Protein AF-A0A3M1QA71-F1 (afdb_monomer_lite)

Sequence (160 aa):
MPAGDSPQTETQHEDPLYCPHCAYNLSGLTENRCPECGEPFDPDEIRQQMADYARSRSAGRIVLMLLTGPAIFLGSLSAELAMDRGFGGGGIVLIGSVIGLSVAIINAINAARRVVRPHPFLPIAGSRHIASAFLSVGFFMVQLFTSVVGCVACATASYR

Structure (mmCIF, N/CA/C/O backbone):
data_AF-A0A3M1QA71-F1
#
_entry.id   AF-A0A3M1QA71-F1
#
loop_
_atom_site.group_PDB
_atom_site.id
_atom_site.type_symbol
_atom_site.label_atom_id
_atom_site.label_alt_id
_atom_site.label_comp_id
_atom_site.label_asym_id
_atom_site.label_entity_id
_atom_site.label_seq_id
_atom_site.pdbx_PDB_ins_code
_atom_site.Cartn_x
_atom_site.Cartn_y
_atom_site.Cartn_z
_atom_site.occupancy
_atom_site.B_iso_or_equiv
_atom_site.auth_seq_id
_atom_site.auth_comp_id
_atom_site.auth_asym_id
_atom_site.auth_atom_id
_atom_site.pdbx_PDB_model_num
ATOM 1 N N . MET A 1 1 ? -39.409 38.833 13.886 1.00 56.81 1 MET A N 1
ATOM 2 C CA . MET A 1 1 ? -38.939 37.603 14.553 1.00 56.81 1 MET A CA 1
ATOM 3 C C . MET A 1 1 ? -38.345 36.712 13.472 1.00 56.81 1 MET A C 1
ATOM 5 O O . MET A 1 1 ? -39.120 36.257 12.639 1.00 56.81 1 MET A O 1
ATOM 9 N N . PRO A 1 2 ? -37.012 36.582 13.366 1.00 65.88 2 PRO A N 1
ATOM 10 C CA . PRO A 1 2 ? -36.398 35.702 12.375 1.00 65.88 2 PRO A CA 1
ATOM 11 C C . PRO A 1 2 ? -36.584 34.235 12.788 1.00 65.88 2 PRO A C 1
ATOM 13 O O . PRO A 1 2 ? -36.420 33.893 13.959 1.00 65.88 2 PRO A O 1
ATOM 16 N N . ALA A 1 3 ? -36.985 33.401 1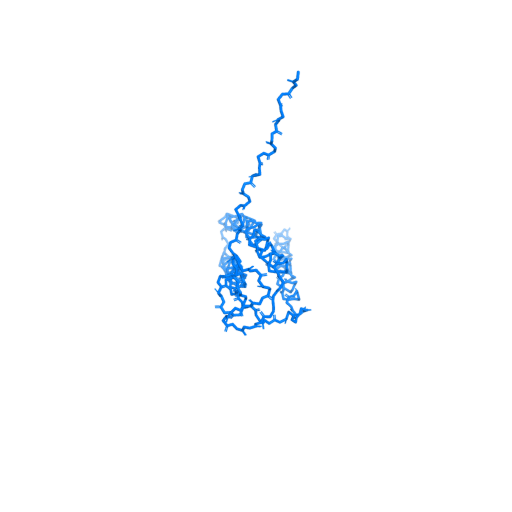1.829 1.00 65.31 3 ALA A N 1
ATOM 17 C CA . ALA A 1 3 ? -37.095 31.956 11.974 1.00 65.31 3 ALA A CA 1
ATOM 18 C C . ALA A 1 3 ? -35.696 31.357 12.178 1.00 65.31 3 ALA A C 1
ATOM 20 O O . ALA A 1 3 ? -34.769 31.693 11.445 1.00 65.31 3 ALA A O 1
ATOM 21 N N . GLY A 1 4 ? -35.542 30.526 13.209 1.00 61.69 4 GLY A N 1
ATOM 22 C CA . GLY A 1 4 ? -34.283 29.862 13.523 1.00 61.69 4 GLY A CA 1
ATOM 23 C C . GLY A 1 4 ? -34.022 28.707 12.565 1.00 61.69 4 GLY A C 1
ATOM 24 O O . GLY A 1 4 ? -34.764 27.723 12.572 1.00 61.69 4 GLY A O 1
ATOM 25 N N . ASP A 1 5 ? -32.948 28.816 11.790 1.00 65.69 5 ASP A N 1
ATOM 26 C CA . ASP A 1 5 ? -32.316 27.681 11.130 1.00 65.69 5 ASP A CA 1
ATOM 27 C C . ASP A 1 5 ? -31.831 26.723 12.221 1.00 65.69 5 ASP A C 1
ATOM 29 O O . ASP A 1 5 ? -30.815 26.945 12.881 1.00 65.69 5 ASP A O 1
ATOM 33 N N . SER A 1 6 ? -32.612 25.674 12.470 1.00 64.75 6 SER A N 1
ATOM 34 C CA . SER A 1 6 ? -32.140 24.548 13.268 1.00 64.75 6 SER A CA 1
ATOM 35 C C . SER A 1 6 ? -30.980 23.922 12.495 1.00 64.75 6 SER A C 1
ATOM 37 O O . SER A 1 6 ? -31.192 23.547 11.338 1.00 64.75 6 SER A O 1
ATOM 39 N N . PRO A 1 7 ? -29.768 23.825 13.075 1.00 68.31 7 PRO A N 1
ATOM 40 C CA . PRO A 1 7 ? -28.660 23.162 12.415 1.00 68.31 7 PRO A CA 1
ATOM 41 C C . PRO A 1 7 ? -29.118 21.734 12.175 1.00 68.31 7 PRO A C 1
ATOM 43 O O . PRO A 1 7 ? -29.349 20.981 13.123 1.00 68.31 7 PRO A O 1
ATOM 46 N N . GLN A 1 8 ? -29.348 21.396 10.907 1.00 62.12 8 GLN A N 1
ATOM 47 C CA . GLN A 1 8 ? -29.632 20.028 10.531 1.00 62.12 8 GLN A CA 1
ATOM 48 C C . GLN A 1 8 ? -28.443 19.226 11.035 1.00 62.12 8 GLN A C 1
ATOM 50 O O . GLN A 1 8 ? -27.313 19.442 10.602 1.00 62.12 8 GLN A O 1
ATOM 55 N N . THR A 1 9 ? -28.701 18.393 12.042 1.00 59.84 9 THR A N 1
ATOM 56 C CA . THR A 1 9 ? -27.783 17.368 12.510 1.00 59.84 9 THR A CA 1
ATOM 57 C C . THR A 1 9 ? -27.594 16.444 11.323 1.00 59.84 9 THR A C 1
ATOM 59 O O . THR A 1 9 ? -28.368 15.515 11.110 1.00 59.84 9 THR A O 1
ATOM 62 N N . GLU A 1 10 ? -26.639 16.816 10.475 1.00 63.81 10 GLU A N 1
ATOM 63 C CA . GLU A 1 10 ? -26.137 16.034 9.368 1.00 63.81 10 GLU A CA 1
ATOM 64 C C . GLU A 1 10 ? -25.836 14.676 9.972 1.00 63.81 10 GLU A C 1
ATOM 66 O O . GLU A 1 10 ? -24.992 14.556 10.860 1.00 63.81 10 GLU A O 1
ATOM 71 N N . THR A 1 11 ? -26.670 13.699 9.625 1.00 60.00 11 THR A N 1
ATOM 72 C CA . THR A 1 11 ? -26.597 12.344 10.145 1.00 60.00 11 THR A CA 1
ATOM 73 C C . THR A 1 11 ? -25.234 11.815 9.754 1.00 60.00 11 THR A C 1
ATOM 75 O O . THR A 1 11 ? -25.052 11.351 8.628 1.00 60.00 11 THR A O 1
ATOM 78 N N . GLN A 1 12 ? -24.267 11.969 10.658 1.00 63.53 12 GLN A N 1
ATOM 79 C CA . GLN A 1 12 ? -22.948 11.392 10.532 1.00 63.53 12 GLN A CA 1
ATOM 80 C C . GLN A 1 12 ? -23.200 9.903 10.386 1.00 63.53 12 GLN A C 1
ATOM 82 O O . GLN A 1 12 ? -23.675 9.242 11.308 1.00 63.53 12 GLN A O 1
ATOM 87 N N . HIS A 1 13 ? -23.018 9.416 9.165 1.00 72.44 13 HIS A N 1
ATOM 88 C CA . HIS A 1 13 ? -23.078 8.004 8.871 1.00 72.44 13 HIS A CA 1
ATOM 89 C C . HIS A 1 13 ? -21.871 7.411 9.590 1.00 72.44 13 HIS A C 1
ATOM 91 O O . HIS A 1 13 ? -20.757 7.472 9.078 1.00 72.44 13 HIS A O 1
ATOM 97 N N . GLU A 1 14 ? -22.066 7.006 10.846 1.00 79.00 14 GLU A N 1
ATOM 98 C CA . GLU A 1 14 ? -21.002 6.423 11.645 1.00 79.00 14 GLU A CA 1
ATOM 99 C C . GLU A 1 14 ? -20.572 5.145 10.936 1.00 79.00 14 GLU A C 1
ATOM 101 O O . GLU A 1 14 ? -21.341 4.186 10.832 1.00 79.00 14 GLU A O 1
ATOM 106 N N . ASP A 1 15 ? -19.359 5.169 10.385 1.00 85.50 15 ASP A N 1
ATOM 107 C CA . ASP A 1 15 ? -18.776 3.996 9.760 1.00 85.50 15 ASP A CA 1
ATOM 108 C C . ASP A 1 15 ? -18.827 2.834 10.764 1.00 85.50 15 ASP A C 1
ATOM 110 O O . ASP A 1 15 ? -18.483 3.015 11.938 1.00 85.50 15 ASP A O 1
ATOM 114 N N . PRO A 1 16 ? -19.271 1.638 10.345 1.00 89.69 16 PRO A N 1
ATOM 115 C CA . PRO A 1 16 ? -19.426 0.518 11.258 1.00 89.69 16 PRO A CA 1
ATOM 116 C C . PRO A 1 16 ? -18.076 0.157 11.891 1.00 89.69 16 PRO A C 1
ATOM 118 O O . PRO A 1 16 ? -17.126 -0.209 11.194 1.00 89.69 16 PRO A O 1
ATOM 121 N N . LEU A 1 17 ? -17.994 0.249 13.223 1.00 91.50 17 LEU A N 1
ATOM 122 C CA . LEU A 1 17 ? -16.821 -0.172 13.986 1.00 91.50 17 LEU A CA 1
ATOM 123 C C . LEU A 1 17 ? -16.843 -1.689 14.189 1.00 91.50 17 LEU A C 1
ATOM 125 O O . LEU A 1 17 ? -17.869 -2.262 14.550 1.00 91.50 17 LEU A O 1
ATOM 129 N N . TYR A 1 18 ? -15.691 -2.335 14.023 1.00 93.38 18 TYR A N 1
ATOM 130 C CA . TYR A 1 18 ? -15.529 -3.771 14.247 1.00 93.38 18 TYR A CA 1
ATOM 131 C C . TYR A 1 18 ? -14.415 -4.028 15.258 1.00 93.38 18 TYR A C 1
ATOM 133 O O . TYR A 1 18 ? -13.390 -3.347 15.249 1.00 93.38 18 TYR A O 1
ATOM 141 N N . CYS A 1 19 ? -14.598 -5.032 16.113 1.00 92.31 19 CYS A N 1
ATOM 142 C CA . CYS A 1 19 ? -13.577 -5.442 17.068 1.00 92.31 19 CYS A CA 1
ATOM 143 C C . CYS A 1 19 ? -12.343 -6.001 16.336 1.00 92.31 19 CYS A C 1
ATOM 145 O O . CYS A 1 19 ? -12.496 -6.902 15.507 1.00 92.31 19 CYS A O 1
ATOM 147 N N . PRO A 1 20 ? -11.114 -5.562 16.667 1.00 86.19 20 PRO A N 1
ATOM 148 C CA . PRO A 1 20 ? -9.904 -6.040 15.996 1.00 86.19 20 PRO A CA 1
ATOM 149 C C . PRO A 1 20 ? -9.570 -7.514 16.292 1.00 86.19 20 PRO A C 1
ATOM 151 O O . PRO A 1 20 ? -8.802 -8.122 15.548 1.00 86.19 20 PRO A O 1
ATOM 154 N N . HIS A 1 21 ? -10.141 -8.101 17.351 1.00 87.75 21 HIS A N 1
ATOM 155 C CA . HIS A 1 21 ? -9.869 -9.485 17.756 1.00 87.75 21 HIS A CA 1
ATOM 156 C C . HIS A 1 21 ? -10.830 -10.502 17.137 1.00 87.75 21 HIS A C 1
ATOM 158 O O . HIS A 1 21 ? -10.390 -11.516 16.599 1.00 87.75 21 HIS A O 1
ATOM 164 N N . CYS A 1 22 ? -12.137 -10.252 17.229 1.00 93.62 22 CYS A N 1
ATOM 165 C CA . CYS A 1 22 ? -13.173 -11.200 16.804 1.00 93.62 22 CYS A CA 1
ATOM 166 C C . CYS A 1 22 ? -13.991 -10.724 15.596 1.00 93.62 22 CYS A C 1
ATOM 168 O O . CYS A 1 22 ? -14.859 -11.457 15.134 1.00 93.62 22 CYS A O 1
ATOM 170 N N . ALA A 1 23 ? -13.740 -9.509 15.092 1.00 92.38 23 ALA A N 1
ATOM 171 C CA . ALA A 1 23 ? -14.503 -8.872 14.015 1.00 92.38 23 ALA A CA 1
ATOM 172 C C . ALA A 1 23 ? -16.006 -8.671 14.311 1.00 92.38 23 ALA A C 1
ATOM 174 O O . ALA A 1 23 ? -16.785 -8.432 13.389 1.00 92.38 23 ALA A O 1
ATOM 175 N N . TYR A 1 24 ? -16.427 -8.724 15.581 1.00 94.25 24 TYR A N 1
ATOM 176 C CA . TYR A 1 24 ? -17.804 -8.415 15.972 1.00 94.25 24 TYR A CA 1
ATOM 177 C C . TYR A 1 24 ? -18.125 -6.934 15.733 1.00 94.25 24 TYR A C 1
ATOM 179 O O . TYR A 1 24 ? -17.267 -6.074 15.942 1.00 94.25 24 TYR A O 1
ATOM 187 N N . ASN A 1 25 ? -19.356 -6.636 15.311 1.00 94.00 25 ASN A N 1
ATOM 188 C CA . ASN A 1 25 ? -19.813 -5.268 15.087 1.00 94.00 25 ASN A CA 1
ATOM 189 C C . ASN A 1 25 ? -20.015 -4.551 16.433 1.00 94.00 25 ASN A C 1
ATOM 191 O O . ASN A 1 25 ? -20.861 -4.939 17.233 1.00 94.00 25 ASN A O 1
ATOM 195 N N . LEU A 1 26 ? -19.224 -3.510 16.673 1.00 94.50 26 LEU A N 1
ATOM 196 C CA . LEU A 1 26 ? -1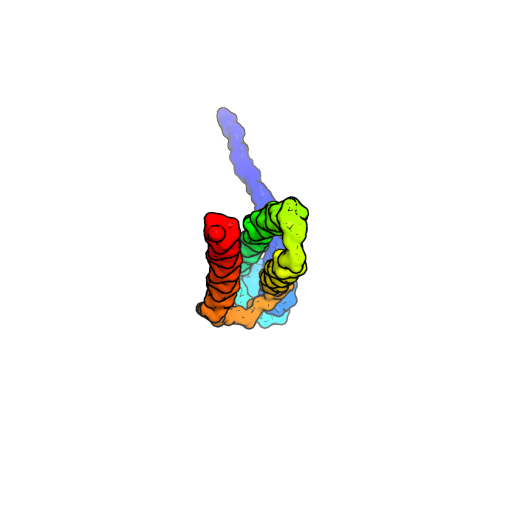9.238 -2.715 17.900 1.00 94.50 26 LEU A CA 1
ATOM 197 C C . LEU A 1 26 ? -20.181 -1.503 17.818 1.00 94.50 26 LEU A C 1
ATOM 199 O O . LEU A 1 26 ? -20.288 -0.749 18.783 1.00 94.50 26 LEU A O 1
ATOM 203 N N . SER A 1 27 ? -20.864 -1.294 16.688 1.00 92.31 27 SER A N 1
ATOM 204 C CA . SER A 1 27 ? -21.830 -0.199 16.550 1.00 92.31 27 SER A CA 1
ATOM 205 C C . SER A 1 27 ? -23.017 -0.366 17.507 1.00 92.31 27 SER A C 1
ATOM 207 O O . SER A 1 27 ? -23.581 -1.450 17.655 1.00 92.31 27 SER A O 1
ATOM 209 N N . GLY A 1 28 ? -23.394 0.729 18.173 1.00 90.12 28 GLY A N 1
ATOM 210 C CA . GLY A 1 28 ? -24.554 0.777 19.068 1.00 90.12 28 GLY A CA 1
ATOM 211 C C . GLY A 1 28 ? -24.351 0.154 20.453 1.00 90.12 28 GLY A C 1
ATOM 212 O O . GLY A 1 28 ? -25.311 0.089 21.221 1.00 90.12 28 GLY A O 1
ATOM 213 N N . LEU A 1 29 ? -23.139 -0.287 20.803 1.00 92.81 29 LEU A N 1
ATOM 214 C CA . LEU A 1 29 ? -22.844 -0.744 22.160 1.00 92.81 29 LEU A CA 1
ATOM 215 C C . LEU A 1 29 ? -22.657 0.453 23.096 1.00 92.81 29 LEU A C 1
ATOM 217 O O . LEU A 1 29 ? -21.948 1.405 22.783 1.00 92.81 29 LEU A O 1
ATOM 221 N N . THR A 1 30 ? -23.277 0.385 24.274 1.00 93.75 30 THR A N 1
ATOM 222 C CA . THR A 1 30 ? -23.110 1.390 25.336 1.00 93.75 30 THR A CA 1
ATOM 223 C C . THR A 1 30 ? -21.848 1.172 26.166 1.00 93.75 30 THR A C 1
ATOM 225 O O . THR A 1 30 ? -21.403 2.085 26.856 1.00 93.75 30 THR A O 1
ATOM 228 N N . GLU A 1 31 ? -21.288 -0.039 26.134 1.00 96.50 31 GLU A N 1
ATOM 229 C CA . GLU A 1 31 ? -20.091 -0.413 26.883 1.00 96.50 31 GLU A CA 1
ATOM 230 C C . GLU A 1 31 ? -18.887 -0.571 25.952 1.00 96.50 31 GLU A C 1
ATOM 232 O O . GLU A 1 31 ? -18.961 -1.213 24.905 1.00 96.50 31 GLU A O 1
ATOM 237 N N . ASN A 1 32 ? -17.739 -0.055 26.390 1.00 96.06 32 ASN A N 1
ATOM 238 C CA . ASN A 1 32 ? -16.452 -0.148 25.697 1.00 96.06 32 ASN A CA 1
ATOM 239 C C . ASN A 1 32 ? -15.775 -1.522 25.904 1.00 96.06 32 ASN A C 1
ATOM 241 O O . ASN A 1 32 ? -14.586 -1.616 26.215 1.00 96.06 32 ASN A O 1
ATOM 245 N N . ARG A 1 33 ? -16.547 -2.610 25.799 1.00 97.31 33 ARG A N 1
ATOM 246 C CA . ARG A 1 33 ? -16.075 -4.002 25.861 1.00 97.31 33 ARG A CA 1
ATOM 247 C C . ARG A 1 33 ? -16.773 -4.840 24.811 1.00 97.31 33 ARG A C 1
ATOM 249 O O . ARG A 1 33 ? -17.974 -4.717 24.593 1.00 97.31 33 ARG A O 1
ATOM 256 N N . CYS A 1 34 ? -16.018 -5.722 24.171 1.00 97.25 34 CYS A N 1
ATOM 257 C CA . CYS A 1 34 ? -16.596 -6.633 23.198 1.00 97.25 34 CYS A CA 1
ATOM 258 C C . CYS A 1 34 ? -17.366 -7.770 23.904 1.00 97.25 34 CYS A C 1
ATOM 260 O O . CYS A 1 34 ? -16.794 -8.417 24.782 1.00 97.25 34 CYS A O 1
ATOM 262 N N . PRO A 1 35 ? -18.614 -8.077 23.509 1.00 96.88 35 PRO A N 1
ATOM 263 C CA . PRO A 1 35 ? -19.407 -9.146 24.121 1.00 96.88 35 PRO A CA 1
ATOM 264 C C . PRO A 1 35 ? -18.891 -10.550 23.776 1.00 96.88 35 PRO A C 1
ATOM 266 O O . PRO A 1 35 ? -19.115 -11.484 24.537 1.00 96.88 35 PRO A O 1
ATOM 269 N N . GLU A 1 36 ? -18.185 -10.696 22.652 1.00 97.25 36 GLU A N 1
ATOM 270 C CA . GLU A 1 36 ? -17.652 -11.984 22.192 1.00 97.25 36 GLU A CA 1
ATOM 271 C C . GLU A 1 36 ? -16.307 -12.325 22.850 1.00 97.25 36 GLU A C 1
ATOM 273 O O . GLU A 1 36 ? -16.113 -13.441 23.324 1.00 97.25 36 GLU A O 1
ATOM 278 N N . CYS A 1 37 ? -15.359 -11.377 22.901 1.00 96.44 37 CYS A N 1
ATOM 279 C CA . CYS A 1 37 ? -14.016 -11.639 23.441 1.00 96.44 37 CYS A CA 1
ATOM 280 C C . CYS A 1 37 ? -13.752 -11.048 24.834 1.00 96.44 37 CYS A C 1
ATOM 282 O O . CYS A 1 37 ? -12.757 -11.409 25.456 1.00 96.44 37 CYS A O 1
ATOM 284 N N . GLY A 1 38 ? -14.598 -10.141 25.330 1.00 96.69 38 GLY A N 1
ATOM 285 C CA . GLY A 1 38 ? -14.426 -9.468 26.625 1.00 96.69 38 GLY A CA 1
ATOM 286 C C . GLY A 1 38 ? -13.346 -8.378 26.661 1.00 96.69 38 GLY A C 1
ATOM 287 O O . GLY A 1 38 ? -13.204 -7.690 27.682 1.00 96.69 38 GLY A O 1
ATOM 288 N N . GLU A 1 39 ? -12.604 -8.197 25.565 1.00 95.38 39 GLU A N 1
ATOM 289 C CA . GLU A 1 39 ? -11.513 -7.229 25.478 1.00 95.38 39 GLU A CA 1
ATOM 290 C C . GLU A 1 39 ? -12.071 -5.797 25.568 1.00 95.38 39 GLU A C 1
ATOM 292 O O . GLU A 1 39 ? -13.039 -5.468 24.861 1.00 95.38 39 GLU A O 1
ATOM 297 N N . PRO A 1 40 ? -11.515 -4.944 26.448 1.00 96.12 40 PRO A N 1
ATOM 298 C CA . PRO A 1 40 ? -11.835 -3.528 26.440 1.00 96.12 40 PRO A CA 1
ATOM 299 C C . PRO A 1 40 ? -11.298 -2.893 25.157 1.00 96.12 40 PRO A C 1
ATOM 301 O O . PRO A 1 40 ? -10.208 -3.224 24.700 1.00 96.12 40 PRO A O 1
ATOM 304 N N . PHE A 1 41 ? -12.055 -1.970 24.580 1.00 95.00 41 PHE A N 1
ATOM 305 C CA . PHE A 1 41 ? -11.619 -1.231 23.401 1.00 95.00 41 PHE A CA 1
ATOM 306 C C . PHE A 1 41 ? -11.906 0.255 23.570 1.00 95.00 41 PHE A C 1
ATOM 308 O O . PHE A 1 41 ? -12.863 0.633 24.240 1.00 95.00 41 PHE A O 1
ATOM 315 N N . ASP A 1 42 ? -11.094 1.095 22.941 1.00 94.38 42 ASP A N 1
ATOM 316 C CA . ASP A 1 42 ? -11.364 2.524 22.835 1.00 94.38 42 ASP A CA 1
ATOM 317 C C . ASP A 1 42 ? -11.946 2.825 21.437 1.00 94.38 42 ASP A C 1
ATOM 319 O O . ASP A 1 42 ? -11.275 2.569 20.428 1.00 94.38 42 ASP A O 1
ATOM 323 N N . PRO A 1 43 ? -13.192 3.334 21.334 1.00 91.94 43 PRO A N 1
ATOM 324 C CA . PRO A 1 43 ? -13.792 3.710 20.056 1.00 91.94 43 PRO A CA 1
ATOM 325 C C . PRO A 1 43 ? -12.936 4.699 19.259 1.00 91.94 43 PRO A C 1
ATOM 327 O O . PRO A 1 43 ? -12.871 4.604 18.031 1.00 91.94 43 PRO A O 1
ATOM 330 N N . ASP A 1 44 ? -12.268 5.635 19.937 1.00 92.31 44 ASP A N 1
ATOM 331 C CA . ASP A 1 44 ? -11.469 6.662 19.274 1.00 92.31 44 ASP A CA 1
ATOM 332 C C . ASP A 1 44 ? -10.161 6.088 18.732 1.00 92.31 44 ASP A C 1
ATOM 334 O O . ASP A 1 44 ? -9.742 6.448 17.630 1.00 92.31 44 ASP A O 1
ATOM 338 N N . GLU A 1 45 ? -9.564 5.123 19.434 1.00 92.31 45 GLU A N 1
ATOM 339 C CA . GLU A 1 45 ? -8.401 4.389 18.936 1.00 92.31 45 GLU A CA 1
ATOM 340 C C . GLU A 1 45 ? -8.755 3.583 17.679 1.00 92.31 45 GLU A C 1
ATOM 342 O O . GLU A 1 45 ? -8.045 3.654 16.674 1.00 92.31 45 GLU A O 1
ATOM 347 N N . ILE A 1 46 ? -9.891 2.875 17.681 1.00 91.12 46 ILE A N 1
ATOM 348 C CA . ILE A 1 46 ? -10.343 2.114 16.506 1.00 91.12 46 ILE A CA 1
ATOM 349 C C . ILE A 1 46 ? -10.600 3.052 15.319 1.00 91.12 46 ILE A C 1
ATOM 351 O O . ILE A 1 46 ? -10.167 2.762 14.200 1.00 91.12 46 ILE A O 1
ATOM 355 N N . ARG A 1 47 ? -11.255 4.201 15.540 1.00 89.75 47 ARG A N 1
ATOM 356 C CA . ARG A 1 47 ? -11.476 5.212 14.489 1.00 89.75 47 ARG A CA 1
ATOM 357 C C . ARG A 1 47 ? -10.160 5.748 13.932 1.00 89.75 47 ARG A C 1
ATOM 359 O O . ARG A 1 47 ? -10.024 5.870 12.715 1.00 89.75 47 ARG A O 1
ATOM 366 N N . GLN A 1 48 ? -9.183 6.039 14.791 1.00 89.50 48 GLN A N 1
ATOM 367 C CA . GLN A 1 48 ? -7.856 6.491 14.363 1.00 89.50 48 GLN A CA 1
ATOM 368 C C . GLN A 1 48 ? -7.144 5.426 13.527 1.00 89.50 48 GLN A C 1
ATOM 370 O O . GLN A 1 48 ? -6.654 5.735 12.440 1.00 89.50 48 GLN A O 1
ATOM 375 N N . GLN A 1 49 ? -7.167 4.165 13.965 1.00 87.56 49 GLN A N 1
ATOM 376 C CA . GLN A 1 49 ? -6.602 3.053 13.202 1.00 87.56 49 GLN A CA 1
ATOM 377 C C . GLN A 1 49 ? -7.258 2.946 11.817 1.00 87.56 49 GLN A C 1
ATOM 379 O O . GLN A 1 49 ? -6.557 2.857 10.808 1.00 87.56 49 GLN A O 1
ATOM 384 N N . MET A 1 50 ? -8.591 3.017 11.734 1.00 83.81 50 MET A N 1
ATOM 385 C CA . MET A 1 50 ? -9.316 3.001 10.456 1.00 83.81 50 MET A CA 1
ATOM 386 C C . MET A 1 50 ? -8.951 4.191 9.555 1.00 83.81 50 MET A C 1
ATOM 388 O O . MET A 1 50 ? -8.734 4.007 8.352 1.00 83.81 50 MET A O 1
ATOM 392 N N . ALA A 1 51 ? -8.827 5.396 10.117 1.00 86.56 51 ALA A N 1
ATOM 393 C CA . ALA A 1 51 ? -8.418 6.590 9.379 1.00 86.56 51 ALA A CA 1
ATOM 394 C C . ALA A 1 51 ? -6.991 6.459 8.813 1.00 86.56 51 ALA A C 1
ATOM 396 O O . ALA A 1 51 ? -6.739 6.812 7.654 1.00 86.56 51 ALA A O 1
ATOM 397 N N . ASP A 1 52 ? -6.067 5.889 9.585 1.00 84.69 52 ASP A N 1
ATOM 398 C CA . ASP A 1 52 ? -4.698 5.620 9.143 1.00 84.69 52 ASP A CA 1
ATOM 399 C C . ASP A 1 52 ? -4.650 4.544 8.050 1.00 84.69 52 ASP A C 1
ATOM 401 O O . ASP A 1 52 ? -3.933 4.694 7.052 1.00 84.69 52 ASP A O 1
ATOM 405 N N . TYR A 1 53 ? -5.484 3.504 8.154 1.00 79.56 53 TYR A N 1
ATOM 406 C CA . TYR A 1 53 ? -5.657 2.522 7.083 1.00 79.56 53 TYR A CA 1
ATOM 407 C C . TYR A 1 53 ? -6.165 3.175 5.793 1.00 79.56 53 TYR A C 1
ATOM 409 O O . TYR A 1 53 ? -5.590 2.938 4.723 1.00 79.56 53 TYR A O 1
ATOM 417 N N . ALA A 1 54 ? -7.176 4.044 5.869 1.00 81.62 54 ALA A N 1
ATOM 418 C CA . ALA A 1 54 ? -7.694 4.767 4.709 1.00 81.62 54 ALA A CA 1
ATOM 419 C C . ALA A 1 54 ? -6.615 5.652 4.054 1.00 81.62 54 ALA A C 1
ATOM 421 O O . ALA A 1 54 ? -6.461 5.645 2.827 1.00 81.62 54 ALA A O 1
ATOM 422 N N . ARG A 1 55 ? -5.804 6.344 4.867 1.00 8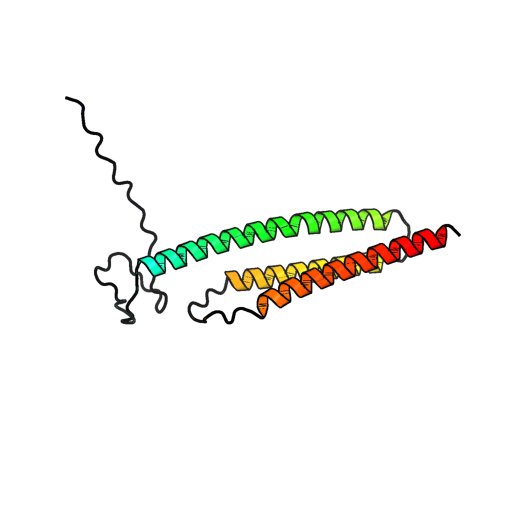2.12 55 ARG A N 1
ATOM 423 C CA . ARG A 1 55 ? -4.677 7.167 4.400 1.00 82.12 55 ARG A CA 1
ATOM 424 C C . ARG A 1 55 ? -3.573 6.331 3.745 1.00 82.12 55 ARG A C 1
ATOM 426 O O . ARG A 1 55 ? -3.018 6.729 2.723 1.00 82.12 55 ARG A O 1
ATOM 433 N N . SER A 1 56 ? -3.266 5.152 4.281 1.00 77.69 56 SER A N 1
ATOM 434 C CA . SER A 1 56 ? -2.252 4.260 3.698 1.00 77.69 56 SER A CA 1
ATOM 435 C C . SER A 1 56 ? -2.672 3.704 2.328 1.00 77.69 56 SER A C 1
ATOM 437 O O . SER A 1 56 ? -1.847 3.567 1.417 1.00 77.69 56 SER A O 1
ATOM 439 N N . ARG A 1 57 ? -3.974 3.449 2.138 1.00 76.31 57 ARG A N 1
ATOM 440 C CA . ARG A 1 57 ? -4.526 2.923 0.885 1.00 76.31 57 ARG A CA 1
ATOM 441 C C . ARG A 1 57 ? -4.404 3.923 -0.264 1.00 76.31 57 ARG A C 1
ATOM 443 O O . ARG A 1 57 ? -4.120 3.519 -1.394 1.00 76.31 57 ARG A O 1
ATOM 450 N N . SER A 1 58 ? -4.586 5.216 0.005 1.00 78.12 58 SER A N 1
ATOM 451 C CA . SER A 1 58 ? -4.405 6.260 -1.010 1.00 78.12 58 SER A CA 1
ATOM 452 C C . SER A 1 58 ? -2.927 6.475 -1.351 1.00 78.12 58 SER A C 1
ATOM 454 O O . SER A 1 58 ? -2.591 6.620 -2.530 1.00 78.12 58 SER A O 1
ATOM 456 N N . ALA A 1 59 ? -2.030 6.380 -0.363 1.00 76.94 59 ALA A N 1
ATOM 457 C CA . ALA A 1 59 ? -0.589 6.508 -0.576 1.00 76.94 59 ALA A CA 1
ATOM 458 C C . ALA A 1 59 ? -0.040 5.447 -1.547 1.00 76.94 59 ALA A C 1
ATOM 460 O O . ALA A 1 59 ? 0.716 5.782 -2.458 1.00 76.94 59 ALA A O 1
ATOM 461 N N . GLY A 1 60 ? -0.469 4.184 -1.426 1.00 75.00 60 GLY A N 1
ATOM 462 C CA . GLY A 1 60 ? -0.033 3.114 -2.334 1.00 75.00 60 GLY A CA 1
ATOM 463 C C . GLY A 1 60 ? -0.382 3.382 -3.803 1.00 75.00 60 GLY A C 1
ATOM 464 O O . GLY A 1 60 ? 0.417 3.098 -4.696 1.00 75.00 60 GLY A O 1
ATOM 465 N N . ARG A 1 61 ? -1.544 3.993 -4.063 1.00 74.19 61 ARG A N 1
ATOM 466 C CA . ARG A 1 61 ? -1.985 4.348 -5.419 1.00 74.19 61 ARG A CA 1
ATOM 467 C C . ARG A 1 61 ? -1.178 5.512 -5.996 1.00 74.19 61 ARG A C 1
ATOM 469 O O . ARG A 1 61 ? -0.808 5.456 -7.164 1.00 74.19 61 ARG A O 1
ATOM 476 N N . ILE A 1 62 ? -0.857 6.516 -5.178 1.00 76.44 62 ILE A N 1
ATOM 477 C CA . ILE A 1 62 ? -0.005 7.647 -5.580 1.00 76.44 62 ILE A CA 1
ATOM 478 C C . ILE A 1 62 ? 1.418 7.165 -5.890 1.00 76.44 62 ILE A C 1
ATOM 480 O O . ILE A 1 62 ? 1.969 7.517 -6.929 1.00 76.44 62 ILE A O 1
ATOM 484 N N . VAL A 1 63 ? 1.992 6.308 -5.038 1.00 78.50 63 VAL A N 1
ATOM 485 C CA . VAL A 1 63 ? 3.325 5.720 -5.257 1.00 78.50 63 VAL A CA 1
ATOM 486 C C . VAL A 1 63 ? 3.356 4.883 -6.535 1.00 78.50 63 VAL A C 1
ATOM 488 O O . VAL A 1 63 ? 4.295 5.005 -7.319 1.00 78.50 63 VAL A O 1
ATOM 491 N N . LEU A 1 64 ? 2.321 4.072 -6.780 1.00 77.50 64 LEU A N 1
ATOM 492 C CA . LEU A 1 64 ? 2.211 3.304 -8.018 1.00 77.50 64 LEU A CA 1
ATOM 493 C C . LEU A 1 64 ? 2.198 4.234 -9.237 1.00 77.50 64 LEU A C 1
ATOM 495 O O . LEU A 1 64 ? 3.000 4.036 -10.142 1.00 77.50 64 LEU A O 1
ATOM 499 N N . MET A 1 65 ? 1.359 5.276 -9.227 1.00 75.50 65 MET A N 1
ATOM 500 C CA . MET A 1 65 ? 1.261 6.245 -10.326 1.00 75.50 65 MET A CA 1
ATOM 501 C C . MET A 1 65 ? 2.580 6.991 -10.579 1.00 75.50 65 MET A C 1
ATOM 503 O O . MET A 1 65 ? 2.972 7.157 -11.734 1.00 75.50 65 MET A O 1
ATOM 507 N N . LEU A 1 66 ? 3.286 7.393 -9.517 1.00 76.94 66 LEU A N 1
ATOM 508 C CA . LEU A 1 66 ? 4.580 8.079 -9.608 1.00 76.94 66 LEU A CA 1
ATOM 509 C C . LEU A 1 66 ? 5.696 7.193 -10.172 1.00 76.94 66 LEU A C 1
ATOM 511 O O . LEU A 1 66 ? 6.598 7.713 -10.821 1.00 76.94 66 LEU A O 1
ATOM 515 N N . LEU A 1 67 ? 5.653 5.878 -9.942 1.00 78.00 67 LEU A N 1
ATOM 516 C CA . LEU A 1 67 ? 6.700 4.958 -10.397 1.00 78.00 67 LEU A CA 1
ATOM 517 C C . LEU A 1 67 ? 6.414 4.354 -11.777 1.00 78.00 67 LEU A C 1
ATOM 519 O O . LEU A 1 67 ? 7.342 4.189 -12.568 1.00 78.00 67 LEU A O 1
ATOM 523 N N . THR A 1 68 ? 5.156 4.039 -12.104 1.00 74.44 68 THR A N 1
ATOM 524 C CA . THR A 1 68 ? 4.827 3.370 -13.374 1.00 74.44 68 THR A CA 1
ATOM 525 C C . THR A 1 68 ? 5.013 4.275 -14.587 1.00 74.44 68 THR A C 1
ATOM 527 O O . THR A 1 68 ? 5.503 3.809 -15.611 1.00 74.44 68 THR A O 1
ATOM 530 N N . GLY A 1 69 ? 4.661 5.562 -14.488 1.00 78.31 69 GLY A N 1
ATOM 531 C CA . GLY A 1 69 ? 4.763 6.502 -15.612 1.00 78.31 69 GLY A CA 1
ATOM 532 C C . GLY A 1 69 ? 6.201 6.670 -16.125 1.00 78.31 69 GLY A C 1
ATOM 533 O O . GLY A 1 69 ? 6.466 6.358 -17.288 1.00 78.31 69 GLY A O 1
ATOM 534 N N . PRO A 1 70 ? 7.153 7.087 -15.270 1.00 77.62 70 PRO A N 1
ATOM 535 C CA . PRO A 1 70 ? 8.553 7.231 -15.659 1.00 77.62 70 PRO A CA 1
ATOM 536 C C . PRO A 1 70 ? 9.183 5.921 -16.139 1.00 77.62 70 PRO A C 1
ATOM 538 O O . PRO A 1 70 ? 9.964 5.939 -17.085 1.00 77.62 70 PRO A O 1
ATOM 541 N N . ALA A 1 71 ? 8.826 4.781 -15.534 1.00 75.62 71 ALA A N 1
ATOM 542 C CA . ALA A 1 71 ? 9.341 3.477 -15.951 1.00 75.62 71 ALA A CA 1
ATOM 543 C C . ALA A 1 71 ? 8.916 3.114 -17.384 1.00 75.62 71 ALA A C 1
ATOM 545 O O . ALA A 1 71 ? 9.748 2.670 -18.174 1.00 75.62 71 ALA A O 1
ATOM 546 N N . ILE A 1 72 ? 7.647 3.349 -17.739 1.00 75.06 72 ILE A N 1
ATOM 547 C CA . ILE A 1 72 ? 7.143 3.123 -19.102 1.00 75.06 72 ILE A CA 1
ATOM 548 C C . ILE A 1 72 ? 7.814 4.088 -20.082 1.00 75.06 72 ILE A C 1
ATOM 550 O O . ILE A 1 72 ? 8.267 3.665 -21.143 1.00 75.06 72 ILE A O 1
ATOM 554 N N . PHE A 1 73 ? 7.928 5.368 -19.718 1.00 78.12 73 PHE A N 1
ATOM 555 C CA . PHE A 1 73 ? 8.539 6.382 -20.575 1.00 78.12 73 PHE A CA 1
ATOM 556 C C . PHE A 1 73 ? 10.015 6.076 -20.871 1.00 78.12 73 PHE A C 1
ATOM 558 O O . PHE A 1 73 ? 10.427 6.065 -22.029 1.00 78.12 73 PHE A O 1
ATOM 565 N N . LEU A 1 74 ? 10.803 5.754 -19.839 1.00 76.94 74 LEU A N 1
ATOM 566 C CA . LEU A 1 74 ? 12.214 5.388 -19.989 1.00 76.94 74 LEU A CA 1
ATOM 567 C C . LEU A 1 74 ? 12.388 4.066 -20.751 1.00 76.94 74 LEU A C 1
ATOM 569 O O . LEU A 1 74 ? 13.302 3.943 -21.568 1.00 76.94 74 LEU A O 1
ATOM 573 N N . GLY A 1 75 ? 11.500 3.092 -20.531 1.00 76.19 75 GLY A N 1
ATOM 574 C CA . GLY A 1 75 ? 11.472 1.847 -21.301 1.00 76.19 75 GLY A CA 1
ATOM 575 C C . GLY A 1 75 ? 11.194 2.081 -22.789 1.00 76.19 75 GLY A C 1
ATOM 576 O O . GLY A 1 75 ? 11.889 1.533 -23.637 1.00 76.19 75 GLY A O 1
ATOM 577 N N . SER A 1 76 ? 10.235 2.949 -23.114 1.00 77.25 76 SER A N 1
ATOM 578 C CA . SER A 1 76 ? 9.901 3.288 -24.502 1.00 77.25 76 SER A CA 1
ATOM 579 C C . SER A 1 76 ? 11.034 4.049 -25.193 1.00 77.25 76 SER A C 1
ATOM 581 O O . SER A 1 76 ? 11.430 3.695 -26.300 1.00 77.25 76 SER A O 1
ATOM 583 N N . LEU A 1 77 ? 11.602 5.059 -24.526 1.00 77.56 77 LEU A N 1
ATOM 584 C CA . LEU A 1 77 ? 12.680 5.877 -25.086 1.00 77.56 77 LEU A CA 1
ATOM 585 C C . LEU A 1 77 ? 13.951 5.052 -25.347 1.00 77.56 77 LEU A C 1
ATOM 587 O O . LEU A 1 77 ? 14.629 5.238 -26.355 1.00 77.56 77 LEU A O 1
ATOM 591 N N . SER A 1 78 ? 14.273 4.117 -24.449 1.00 70.75 78 SER A N 1
ATOM 592 C CA . SER A 1 78 ? 15.420 3.220 -24.630 1.00 70.75 78 SER A CA 1
ATOM 593 C C . SER A 1 78 ? 15.216 2.212 -25.764 1.00 70.75 78 SER A C 1
ATOM 595 O O . SER A 1 78 ? 16.184 1.886 -26.451 1.00 70.75 78 SER A O 1
ATOM 597 N N . ALA A 1 79 ? 13.980 1.760 -25.999 1.00 70.31 79 ALA A N 1
ATOM 598 C CA . ALA A 1 79 ? 13.659 0.871 -27.111 1.00 70.31 79 ALA A CA 1
ATOM 599 C C . ALA A 1 79 ? 13.850 1.555 -28.476 1.00 70.31 79 ALA A C 1
ATOM 601 O O . ALA A 1 79 ? 14.458 0.957 -29.362 1.00 70.31 79 ALA A O 1
ATOM 602 N N . GLU A 1 80 ? 13.411 2.808 -28.635 1.00 73.81 80 GLU A N 1
ATOM 603 C CA . GLU A 1 80 ? 13.613 3.553 -29.888 1.00 73.81 80 GLU A CA 1
ATOM 604 C C . GLU A 1 80 ? 15.100 3.798 -30.173 1.00 73.81 80 GLU A C 1
ATOM 606 O O . GLU A 1 80 ? 15.589 3.498 -31.263 1.00 73.81 80 GLU A O 1
ATOM 611 N N . LEU A 1 81 ? 15.864 4.227 -29.162 1.00 69.75 81 LEU A N 1
ATOM 612 C CA . LEU A 1 81 ? 17.308 4.461 -29.300 1.00 69.75 81 LEU A CA 1
ATOM 613 C C . LEU A 1 81 ? 18.108 3.193 -29.641 1.00 69.75 81 LEU A C 1
ATOM 615 O O . LEU A 1 81 ? 19.221 3.292 -30.167 1.00 69.75 81 LEU A O 1
ATOM 619 N N . ALA A 1 82 ? 17.573 2.012 -29.325 1.00 66.62 82 ALA A N 1
ATOM 620 C CA . ALA A 1 82 ? 18.210 0.737 -29.628 1.00 66.62 82 ALA A CA 1
ATOM 621 C C . ALA A 1 82 ? 18.023 0.305 -31.094 1.00 66.62 82 ALA A C 1
ATOM 623 O O . ALA A 1 82 ? 18.880 -0.414 -31.611 1.00 66.62 82 ALA A O 1
ATOM 624 N N . MET A 1 83 ? 16.952 0.735 -31.774 1.00 67.44 83 MET A N 1
ATOM 625 C CA . MET A 1 83 ? 16.654 0.293 -33.145 1.00 67.44 83 MET A CA 1
ATOM 626 C C . MET A 1 83 ? 17.490 1.020 -34.209 1.00 67.44 83 MET A C 1
ATOM 628 O O . MET A 1 83 ? 17.928 0.384 -35.167 1.00 67.44 83 MET A O 1
ATOM 632 N N . ASP A 1 84 ? 17.809 2.301 -34.017 1.00 68.31 84 ASP A N 1
ATOM 633 C CA . ASP A 1 84 ? 18.485 3.112 -35.048 1.00 68.31 84 ASP A CA 1
ATOM 634 C C . ASP A 1 84 ? 19.974 2.794 -35.258 1.00 68.31 84 ASP A C 1
ATOM 636 O O . ASP A 1 84 ? 20.553 3.165 -36.279 1.00 68.31 84 ASP A O 1
ATOM 640 N N . ARG A 1 85 ? 20.638 2.110 -34.318 1.00 61.00 85 ARG A N 1
ATOM 641 C CA . ARG A 1 85 ? 22.101 1.907 -34.382 1.00 61.00 85 ARG A CA 1
ATOM 642 C C . ARG A 1 85 ? 22.565 0.564 -34.937 1.00 61.00 85 ARG A C 1
ATOM 644 O O . ARG A 1 85 ? 23.769 0.322 -34.939 1.00 61.00 85 ARG A O 1
ATOM 651 N N . GLY A 1 86 ? 21.664 -0.308 -35.402 1.00 60.66 86 GLY A N 1
ATOM 652 C CA . GLY A 1 86 ? 22.043 -1.577 -36.052 1.00 60.66 86 GLY A CA 1
ATOM 653 C C . GLY A 1 86 ? 23.010 -2.441 -35.225 1.00 60.66 86 GLY A C 1
ATOM 654 O O . GLY A 1 86 ? 23.826 -3.178 -35.774 1.00 60.66 86 GLY A O 1
ATOM 655 N N . PHE A 1 87 ? 22.975 -2.304 -33.897 1.00 51.34 87 PHE A N 1
ATOM 656 C CA . PHE A 1 87 ? 24.011 -2.808 -33.005 1.00 51.34 87 PHE A CA 1
ATOM 657 C C . PHE A 1 87 ? 23.596 -4.174 -32.449 1.00 51.34 87 PHE A C 1
ATOM 659 O O . PHE A 1 87 ? 22.571 -4.292 -31.774 1.00 51.34 87 PHE A O 1
ATOM 666 N N . GLY A 1 88 ? 24.440 -5.196 -32.629 1.00 56.62 88 GLY A N 1
ATOM 667 C CA . GLY A 1 88 ? 24.300 -6.536 -32.028 1.00 56.62 88 GLY A CA 1
ATOM 668 C C . GLY A 1 88 ? 24.280 -6.573 -30.485 1.00 56.62 88 GLY A C 1
ATOM 669 O O . GLY A 1 88 ? 24.307 -7.648 -29.897 1.00 56.62 88 GLY A O 1
ATOM 670 N N . GLY A 1 89 ? 24.218 -5.413 -29.822 1.00 54.72 89 GLY A N 1
ATOM 671 C CA . GLY A 1 89 ? 24.052 -5.234 -28.378 1.00 54.72 89 GLY A CA 1
ATOM 672 C C . GLY A 1 89 ? 22.603 -5.029 -27.913 1.00 54.72 89 GLY A C 1
ATOM 673 O O . GLY A 1 89 ? 22.375 -4.923 -26.708 1.00 54.72 89 GLY A O 1
ATOM 674 N N . GLY A 1 90 ? 21.615 -5.015 -28.821 1.00 55.19 90 GLY A N 1
ATOM 675 C CA . GLY A 1 90 ? 20.193 -4.861 -28.467 1.00 55.19 90 GLY A CA 1
ATOM 676 C C . GLY A 1 90 ? 19.688 -5.894 -27.447 1.00 55.19 90 GLY A C 1
ATOM 677 O O . GLY A 1 90 ? 18.823 -5.590 -26.627 1.00 55.19 90 GLY A O 1
ATOM 678 N N . GLY A 1 91 ? 20.303 -7.082 -27.410 1.00 60.00 91 GLY A N 1
ATOM 679 C CA . GLY A 1 91 ? 20.003 -8.108 -26.410 1.00 60.00 91 GLY A CA 1
ATOM 680 C C . GLY A 1 91 ? 20.279 -7.664 -24.969 1.00 60.00 91 GLY A C 1
ATOM 681 O O . GLY A 1 91 ? 19.493 -7.973 -24.080 1.00 60.00 91 GLY A O 1
ATOM 682 N N . ILE A 1 92 ? 21.337 -6.885 -24.720 1.00 63.97 92 ILE A N 1
ATOM 683 C CA . ILE A 1 92 ? 21.694 -6.446 -23.359 1.00 63.97 92 ILE A CA 1
ATOM 684 C C . ILE A 1 92 ? 20.689 -5.405 -22.849 1.00 63.97 92 ILE A C 1
ATOM 686 O O . ILE A 1 92 ? 20.290 -5.450 -21.685 1.00 63.97 92 ILE A O 1
ATOM 690 N N . VAL A 1 93 ? 20.223 -4.513 -23.728 1.00 65.38 93 VAL A N 1
ATOM 691 C CA . VAL A 1 93 ? 19.205 -3.502 -23.394 1.00 65.38 93 VAL A CA 1
ATOM 692 C C . VAL A 1 93 ? 17.859 -4.166 -23.094 1.00 65.38 93 VAL A C 1
ATOM 694 O O . VAL A 1 93 ? 17.211 -3.816 -22.106 1.00 65.38 93 VAL A O 1
ATOM 697 N N . LEU A 1 94 ? 17.471 -5.175 -23.881 1.00 66.12 94 LEU A N 1
ATOM 698 C CA . LEU A 1 94 ? 16.266 -5.974 -23.635 1.00 66.12 94 LEU A CA 1
ATOM 699 C C . LEU A 1 94 ? 16.345 -6.752 -22.317 1.00 66.12 94 LEU A C 1
ATOM 701 O O . LEU A 1 94 ? 15.399 -6.742 -21.536 1.00 66.12 94 LEU A O 1
ATOM 705 N N . ILE A 1 95 ? 17.486 -7.377 -22.019 1.00 71.69 95 ILE A N 1
ATOM 706 C CA . ILE A 1 95 ? 17.679 -8.091 -20.751 1.00 71.69 95 ILE A CA 1
ATOM 707 C C . ILE A 1 95 ? 17.598 -7.114 -19.568 1.00 71.69 95 ILE A C 1
ATOM 709 O O . ILE A 1 95 ? 16.912 -7.396 -18.586 1.00 71.69 95 ILE A O 1
ATOM 713 N N . GLY A 1 96 ? 18.234 -5.943 -19.668 1.00 70.00 96 GLY A N 1
ATOM 714 C CA . GLY A 1 96 ? 18.200 -4.921 -18.619 1.00 70.00 96 GLY A CA 1
ATOM 715 C C . GLY A 1 96 ? 16.792 -4.383 -18.348 1.00 70.00 96 GLY A C 1
ATOM 716 O O . GLY A 1 96 ? 16.390 -4.257 -17.191 1.00 70.00 96 GLY A O 1
ATOM 717 N N . SER A 1 97 ? 16.012 -4.133 -19.399 1.00 70.44 97 SER A N 1
ATOM 718 C CA . SER A 1 97 ? 14.628 -3.657 -19.276 1.00 70.44 97 SER A CA 1
ATOM 719 C C . SER A 1 97 ? 13.682 -4.738 -18.742 1.00 70.44 97 SER A C 1
ATOM 721 O O . SER A 1 97 ? 12.861 -4.438 -17.876 1.00 70.44 97 SER A O 1
ATOM 723 N N . VAL A 1 98 ? 13.848 -6.004 -19.141 1.00 73.50 98 VAL A N 1
ATOM 724 C CA . VAL A 1 98 ? 13.082 -7.131 -18.579 1.00 73.50 98 VAL A CA 1
ATOM 725 C C . VAL A 1 98 ? 13.395 -7.335 -17.097 1.00 73.50 98 VAL A C 1
ATOM 727 O O . VAL A 1 98 ? 12.472 -7.495 -16.296 1.00 73.50 98 VAL A O 1
ATOM 730 N N . ILE A 1 99 ? 14.669 -7.288 -16.696 1.00 76.56 99 ILE A N 1
ATOM 731 C CA . ILE A 1 99 ? 15.061 -7.401 -15.282 1.00 76.56 99 ILE A CA 1
ATOM 732 C C . ILE A 1 99 ? 14.509 -6.216 -14.482 1.00 76.56 99 ILE A C 1
ATOM 734 O O . ILE A 1 99 ? 13.904 -6.424 -13.429 1.00 76.56 99 ILE A O 1
ATOM 738 N N . GLY A 1 100 ? 14.648 -4.988 -14.992 1.00 74.56 100 GLY A N 1
ATOM 739 C CA . GLY A 1 100 ? 14.121 -3.784 -14.346 1.00 74.56 100 GLY A CA 1
ATOM 740 C C . GLY A 1 100 ? 12.605 -3.844 -14.146 1.00 74.56 100 GLY A C 1
ATOM 741 O O . GLY A 1 100 ? 12.113 -3.587 -13.046 1.00 74.56 100 GLY A O 1
ATOM 742 N N . LEU A 1 101 ? 11.868 -4.276 -15.173 1.00 72.50 101 LEU A N 1
ATOM 743 C CA . LEU A 1 101 ? 10.423 -4.475 -15.100 1.00 72.50 101 LEU A CA 1
ATOM 744 C C . LEU A 1 101 ? 10.058 -5.579 -14.097 1.00 72.50 101 LEU A C 1
ATOM 746 O O . LEU A 1 101 ? 9.153 -5.401 -13.286 1.00 72.50 101 LEU A O 1
ATOM 750 N N . SER A 1 102 ? 10.791 -6.693 -14.097 1.00 73.75 102 SER A N 1
ATOM 751 C CA . SER A 1 102 ? 10.564 -7.814 -13.176 1.00 73.75 102 SER A CA 1
ATOM 752 C C . SER A 1 102 ? 10.745 -7.391 -11.717 1.00 73.75 102 SER A C 1
ATOM 754 O O . SER A 1 102 ? 9.905 -7.700 -10.873 1.00 73.75 102 SER A O 1
ATOM 756 N N . VAL A 1 103 ? 11.798 -6.625 -11.414 1.00 77.56 103 VAL A N 1
ATOM 757 C CA . VAL A 1 103 ? 12.043 -6.079 -10.070 1.00 77.56 103 VAL A CA 1
ATOM 758 C C . VAL A 1 103 ? 10.956 -5.078 -9.681 1.00 77.56 103 VAL A C 1
ATOM 760 O O . VAL A 1 103 ? 10.460 -5.128 -8.554 1.00 77.56 103 VAL A O 1
ATOM 763 N N . ALA A 1 104 ? 10.530 -4.211 -10.604 1.00 74.81 104 ALA A N 1
ATOM 764 C CA . ALA A 1 104 ? 9.429 -3.280 -10.368 1.00 74.81 104 ALA A CA 1
ATOM 765 C C . ALA A 1 104 ? 8.115 -4.017 -10.058 1.00 74.81 104 ALA A C 1
ATOM 767 O O . ALA A 1 104 ? 7.436 -3.673 -9.090 1.00 74.81 104 ALA A O 1
ATOM 768 N N . ILE A 1 105 ? 7.796 -5.078 -10.808 1.00 74.94 105 ILE A N 1
ATOM 769 C CA . ILE A 1 105 ? 6.620 -5.924 -10.573 1.00 74.94 105 ILE A CA 1
ATOM 770 C C . ILE A 1 105 ? 6.715 -6.626 -9.215 1.00 74.94 105 ILE A C 1
ATOM 772 O O . ILE A 1 105 ? 5.759 -6.584 -8.445 1.00 74.94 105 ILE A O 1
ATOM 776 N N . ILE A 1 106 ? 7.854 -7.239 -8.876 1.00 76.44 106 ILE A N 1
ATOM 777 C CA . ILE A 1 106 ? 8.043 -7.913 -7.581 1.00 76.44 106 ILE A CA 1
ATOM 778 C C . ILE A 1 106 ? 7.888 -6.916 -6.426 1.00 76.44 106 ILE A C 1
ATOM 780 O O . ILE A 1 106 ? 7.220 -7.219 -5.436 1.00 76.44 106 ILE A O 1
ATOM 784 N N . ASN A 1 107 ? 8.444 -5.709 -6.554 1.00 73.94 107 ASN A N 1
ATOM 785 C CA . ASN A 1 107 ? 8.280 -4.650 -5.561 1.00 73.94 107 ASN A CA 1
ATOM 786 C C . ASN A 1 107 ? 6.826 -4.179 -5.455 1.00 73.94 107 ASN A C 1
ATOM 788 O O . ASN A 1 107 ? 6.331 -4.024 -4.338 1.00 73.94 107 ASN A O 1
ATOM 792 N N . ALA A 1 108 ? 6.120 -4.030 -6.576 1.00 72.94 108 ALA A N 1
ATOM 793 C CA . ALA A 1 108 ? 4.701 -3.686 -6.592 1.00 72.94 108 ALA A CA 1
ATOM 794 C C . ALA A 1 108 ? 3.836 -4.785 -5.951 1.00 72.94 108 ALA A C 1
ATOM 796 O O . ALA A 1 108 ? 2.986 -4.482 -5.118 1.00 72.94 108 ALA A O 1
ATOM 797 N N . ILE A 1 109 ? 4.088 -6.065 -6.252 1.00 74.69 109 ILE A N 1
ATOM 798 C CA . ILE A 1 109 ? 3.398 -7.209 -5.635 1.00 74.69 109 ILE A CA 1
ATOM 799 C C . ILE A 1 109 ? 3.693 -7.266 -4.136 1.00 74.69 109 ILE A C 1
ATOM 801 O O . ILE A 1 109 ? 2.783 -7.481 -3.341 1.00 74.69 109 ILE A O 1
ATOM 805 N N . ASN A 1 110 ? 4.941 -7.054 -3.718 1.00 74.81 110 ASN A N 1
ATOM 806 C CA . ASN A 1 110 ? 5.304 -7.038 -2.303 1.00 74.81 110 ASN A CA 1
ATOM 807 C C . ASN A 1 110 ? 4.702 -5.8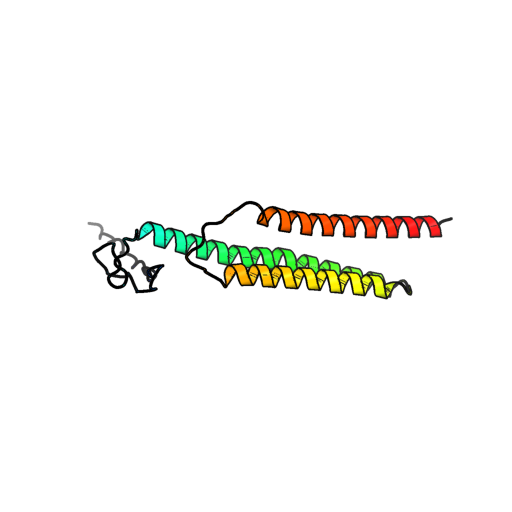35 -1.568 1.00 74.81 110 ASN A C 1
ATOM 809 O O . ASN A 1 110 ? 4.349 -5.965 -0.400 1.00 74.81 110 ASN A O 1
ATOM 813 N N . ALA A 1 111 ? 4.560 -4.681 -2.221 1.00 70.25 111 ALA A N 1
ATOM 814 C CA . ALA A 1 111 ? 3.836 -3.536 -1.677 1.00 70.25 111 ALA A CA 1
ATOM 815 C C . ALA A 1 111 ? 2.332 -3.836 -1.568 1.00 70.25 111 ALA A C 1
ATOM 817 O O . ALA A 1 111 ? 1.741 -3.634 -0.512 1.00 70.25 111 ALA A O 1
ATOM 818 N N . ALA A 1 112 ? 1.728 -4.422 -2.603 1.00 62.88 112 ALA A N 1
ATOM 819 C CA . ALA A 1 112 ? 0.328 -4.834 -2.592 1.00 62.88 112 ALA A CA 1
ATOM 820 C C . ALA A 1 112 ? 0.050 -5.893 -1.513 1.00 62.88 112 ALA A C 1
ATOM 822 O O . ALA A 1 112 ? -0.917 -5.774 -0.771 1.00 62.88 112 ALA A O 1
ATOM 823 N N . ARG A 1 113 ? 0.931 -6.887 -1.341 1.00 67.88 113 ARG A N 1
ATOM 824 C CA . ARG A 1 113 ? 0.827 -7.902 -0.278 1.00 67.88 113 ARG A CA 1
ATOM 825 C C . ARG A 1 113 ? 0.916 -7.303 1.128 1.00 67.88 113 ARG A C 1
ATOM 827 O O . ARG A 1 113 ? 0.306 -7.862 2.033 1.00 67.88 113 ARG A O 1
ATOM 834 N N . ARG A 1 114 ? 1.628 -6.183 1.315 1.00 61.03 114 ARG A N 1
ATOM 835 C CA . ARG A 1 114 ? 1.659 -5.438 2.589 1.00 61.03 114 ARG A CA 1
ATOM 836 C C . ARG A 1 114 ? 0.347 -4.708 2.867 1.00 61.03 114 ARG A C 1
ATOM 838 O O . ARG A 1 114 ? -0.055 -4.635 4.016 1.00 61.03 114 ARG A O 1
ATOM 845 N N . VAL A 1 115 ? -0.324 -4.211 1.829 1.00 59.97 115 VAL A N 1
ATOM 846 C CA . VAL A 1 115 ? -1.640 -3.560 1.956 1.00 59.97 115 VAL A CA 1
ATOM 847 C C . VAL A 1 115 ? -2.759 -4.594 2.138 1.00 59.97 115 VAL A C 1
ATOM 849 O O . VAL A 1 115 ? -3.720 -4.350 2.856 1.00 59.97 115 VAL A O 1
ATOM 852 N N . VAL A 1 116 ? -2.635 -5.760 1.500 1.00 56.50 116 VAL A N 1
ATOM 853 C CA . VAL A 1 116 ? -3.676 -6.804 1.469 1.00 56.50 116 VAL A CA 1
ATOM 854 C C . VAL A 1 116 ? -3.571 -7.792 2.635 1.00 56.50 116 VAL A C 1
ATOM 856 O O . VAL A 1 116 ? -4.508 -8.548 2.868 1.00 56.50 116 VAL A O 1
ATOM 859 N N . ARG A 1 117 ? -2.483 -7.784 3.414 1.00 50.31 117 ARG A N 1
ATOM 860 C CA . ARG A 1 117 ? -2.438 -8.494 4.699 1.00 50.31 117 ARG A CA 1
ATOM 861 C C . ARG A 1 117 ? -2.587 -7.506 5.855 1.00 50.31 117 ARG A C 1
ATOM 863 O O . ARG A 1 117 ? -1.573 -7.143 6.452 1.00 50.31 117 ARG A O 1
ATOM 870 N N . PRO A 1 118 ? -3.817 -7.102 6.220 1.00 48.50 118 PRO A N 1
ATOM 871 C CA . PRO A 1 118 ? -4.062 -6.636 7.569 1.00 48.50 118 PRO A CA 1
ATOM 872 C C . PRO A 1 118 ? -3.858 -7.855 8.474 1.00 48.50 118 PRO A C 1
ATOM 874 O O . PRO A 1 118 ? -4.740 -8.693 8.630 1.00 48.50 118 PRO A O 1
ATOM 877 N N . HIS A 1 119 ? -2.645 -8.031 8.992 1.00 48.62 119 HIS A N 1
ATOM 878 C CA . HIS A 1 119 ? -2.468 -8.832 10.191 1.00 48.62 119 HIS A CA 1
ATOM 879 C C . HIS A 1 119 ? -2.719 -7.879 11.359 1.00 48.62 119 HIS A C 1
ATOM 881 O O . HIS A 1 119 ? -1.873 -7.018 11.593 1.00 48.62 119 HIS A O 1
ATOM 887 N N . PRO A 1 120 ? -3.844 -8.001 12.081 1.00 59.16 120 PRO A N 1
ATOM 888 C CA . PRO A 1 120 ? -4.172 -7.088 13.172 1.00 59.16 120 PRO A CA 1
ATOM 889 C C . PRO A 1 120 ? -3.199 -7.126 14.371 1.00 59.16 120 PRO A C 1
ATOM 891 O O . PRO A 1 120 ? -3.405 -6.376 15.311 1.00 59.16 120 PRO A O 1
ATOM 894 N N . PHE A 1 121 ? -2.141 -7.957 14.377 1.00 56.47 121 PHE A N 1
ATOM 895 C CA . PHE A 1 121 ? -1.480 -8.340 15.636 1.00 56.47 121 PHE A CA 1
ATOM 896 C C . PHE A 1 121 ? 0.047 -8.511 15.659 1.00 56.47 121 PHE A C 1
ATOM 898 O O . PHE A 1 121 ? 0.530 -9.314 16.452 1.00 56.47 121 PHE A O 1
ATOM 905 N N . LEU A 1 122 ? 0.857 -7.772 14.886 1.00 52.16 122 LEU A N 1
ATOM 906 C CA . LEU A 1 122 ? 2.307 -7.769 15.173 1.00 52.16 122 LEU A CA 1
ATOM 907 C C . LEU A 1 122 ? 2.930 -6.365 15.228 1.00 52.16 122 LEU A C 1
ATOM 909 O O . LEU A 1 122 ? 2.893 -5.645 14.228 1.00 52.16 122 LEU A O 1
ATOM 913 N N . PRO A 1 123 ? 3.539 -5.987 16.376 1.00 54.50 123 PRO A N 1
ATOM 914 C CA . PRO A 1 123 ? 4.194 -4.703 16.543 1.00 54.50 123 PRO A CA 1
ATOM 915 C C . PRO A 1 123 ? 5.395 -4.615 15.605 1.00 54.50 123 PRO A C 1
ATOM 917 O O . PRO A 1 123 ? 6.205 -5.534 15.458 1.00 54.50 123 PRO A O 1
ATOM 920 N N . ILE A 1 124 ? 5.470 -3.475 14.936 1.00 51.03 124 ILE A N 1
ATOM 921 C CA . ILE A 1 124 ? 6.431 -3.157 13.894 1.00 51.03 124 ILE A CA 1
ATOM 922 C C . ILE A 1 124 ? 7.836 -3.120 14.511 1.00 51.03 124 ILE A C 1
ATOM 924 O O . ILE A 1 124 ? 8.235 -2.140 15.136 1.00 51.03 124 ILE A O 1
ATOM 928 N N . ALA A 1 125 ? 8.622 -4.174 14.278 1.00 47.59 125 ALA A N 1
ATOM 929 C CA . ALA A 1 125 ? 10.081 -4.135 14.362 1.00 47.59 125 ALA A CA 1
ATOM 930 C C . ALA A 1 125 ? 10.618 -3.280 13.194 1.00 47.59 125 ALA A C 1
ATOM 932 O O . ALA A 1 125 ? 11.100 -3.769 12.169 1.00 47.59 125 ALA A O 1
ATOM 933 N N . GLY A 1 126 ? 10.441 -1.967 13.324 1.00 59.19 126 GLY A N 1
ATOM 934 C CA . GLY A 1 126 ? 10.803 -0.963 12.336 1.00 59.19 126 GLY A CA 1
ATOM 935 C C . GLY A 1 126 ? 12.284 -0.612 12.408 1.00 59.19 126 GLY A C 1
ATOM 936 O O . GLY A 1 126 ? 12.685 0.188 13.236 1.00 59.19 126 GLY A O 1
ATOM 937 N N . SER A 1 127 ? 13.098 -1.179 11.516 1.00 50.31 127 SER A N 1
ATOM 938 C CA . SER A 1 127 ? 14.341 -0.523 11.048 1.00 50.31 127 SER A CA 1
ATOM 939 C C . SER A 1 127 ? 14.950 -1.209 9.824 1.00 50.31 127 SER A C 1
ATOM 941 O O . SER A 1 127 ? 15.491 -0.549 8.941 1.00 50.31 127 SER A O 1
ATOM 943 N N . ARG A 1 128 ? 14.792 -2.531 9.686 1.00 54.38 128 ARG A N 1
ATOM 944 C CA . ARG A 1 128 ? 15.399 -3.297 8.578 1.00 54.38 128 ARG A CA 1
ATOM 945 C C . ARG A 1 128 ? 14.745 -3.052 7.213 1.00 54.38 128 ARG A C 1
ATOM 947 O O . ARG A 1 128 ? 15.343 -3.322 6.176 1.00 54.38 128 ARG A O 1
ATOM 954 N N . HIS A 1 129 ? 13.529 -2.516 7.192 1.00 53.50 129 HIS A N 1
ATOM 955 C CA . HIS A 1 129 ? 12.714 -2.462 5.977 1.00 53.50 129 HIS A CA 1
ATOM 956 C C . HIS A 1 129 ? 12.939 -1.199 5.136 1.00 53.50 129 HIS A C 1
ATOM 958 O O . HIS A 1 129 ? 12.853 -1.273 3.910 1.00 53.50 129 HIS A O 1
ATOM 964 N N . ILE A 1 130 ? 13.340 -0.089 5.765 1.00 55.91 130 ILE A N 1
ATOM 965 C CA . ILE A 1 130 ? 13.787 1.129 5.074 1.00 55.91 130 ILE A CA 1
ATOM 966 C C . ILE A 1 130 ? 15.103 0.851 4.329 1.00 55.91 130 ILE A C 1
ATOM 968 O O . ILE A 1 130 ? 15.240 1.209 3.161 1.00 55.91 130 ILE A O 1
ATOM 972 N N . ALA A 1 131 ? 16.016 0.093 4.945 1.00 53.31 131 ALA A N 1
ATOM 973 C CA . ALA A 1 131 ? 17.290 -0.285 4.333 1.00 53.31 131 ALA A CA 1
ATOM 974 C C . ALA A 1 131 ? 17.117 -1.032 2.996 1.00 53.31 131 ALA A C 1
ATOM 976 O O . ALA A 1 131 ? 17.856 -0.770 2.053 1.00 53.31 131 ALA A O 1
ATOM 977 N N . SER A 1 132 ? 16.108 -1.906 2.872 1.00 61.06 132 SER A N 1
ATOM 978 C CA . SER A 1 132 ? 15.850 -2.638 1.619 1.00 61.06 132 SER A CA 1
ATOM 979 C C . SER A 1 132 ? 15.389 -1.734 0.469 1.00 61.06 132 SER A C 1
ATOM 981 O O . SER A 1 132 ? 15.816 -1.919 -0.670 1.00 61.06 132 SER A O 1
ATOM 983 N N . ALA A 1 133 ? 14.576 -0.714 0.767 1.00 62.31 133 ALA A N 1
ATOM 984 C CA . ALA A 1 133 ? 14.136 0.257 -0.229 1.00 62.31 133 ALA A CA 1
ATOM 985 C C . ALA A 1 133 ? 15.315 1.125 -0.693 1.00 62.31 133 ALA A C 1
ATOM 987 O O . ALA A 1 133 ? 15.548 1.246 -1.896 1.00 62.31 133 ALA A O 1
ATOM 988 N N . PHE A 1 134 ? 16.126 1.630 0.242 1.00 67.75 134 PHE A N 1
ATOM 989 C CA . PHE A 1 134 ? 17.324 2.410 -0.082 1.00 67.75 134 PHE A CA 1
ATOM 990 C C . PHE A 1 134 ? 18.372 1.604 -0.858 1.00 67.75 134 PHE A C 1
ATOM 992 O O . PHE A 1 134 ? 18.937 2.122 -1.817 1.00 67.75 134 PHE A O 1
ATOM 999 N N . LEU A 1 135 ? 18.587 0.330 -0.513 1.00 66.75 135 LEU A N 1
ATOM 1000 C CA . LEU A 1 135 ? 19.490 -0.554 -1.258 1.00 66.75 135 LEU A CA 1
ATOM 1001 C C . LEU A 1 135 ? 19.007 -0.782 -2.695 1.00 66.75 135 LEU A C 1
ATOM 1003 O O . LEU A 1 135 ? 19.822 -0.765 -3.613 1.00 66.75 135 LEU A O 1
ATOM 1007 N N . SER A 1 136 ? 17.695 -0.933 -2.911 1.00 72.06 136 SER A N 1
ATOM 1008 C CA . SER A 1 136 ? 17.145 -1.107 -4.261 1.00 72.06 136 SER A CA 1
ATOM 1009 C C . SER A 1 136 ? 17.285 0.150 -5.127 1.00 72.0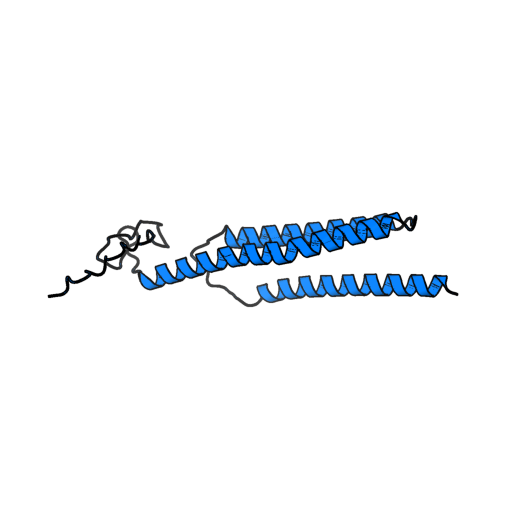6 136 SER A C 1
ATOM 1011 O O . SER A 1 136 ? 17.674 0.050 -6.289 1.00 72.06 136 SER A O 1
ATOM 1013 N N . VAL A 1 137 ? 17.057 1.337 -4.553 1.00 76.19 137 VAL A N 1
ATOM 1014 C CA . VAL A 1 137 ? 17.240 2.622 -5.249 1.00 76.19 137 VAL A CA 1
ATOM 1015 C C . VAL A 1 137 ? 18.721 2.877 -5.532 1.00 76.19 137 VAL A C 1
ATOM 1017 O O . VAL A 1 137 ? 19.076 3.276 -6.639 1.00 76.19 137 VAL A O 1
ATOM 1020 N N . GLY A 1 138 ? 19.596 2.594 -4.564 1.00 69.81 138 GLY A N 1
ATOM 1021 C CA . GLY A 1 138 ? 21.045 2.718 -4.722 1.00 69.81 138 GLY A CA 1
ATOM 1022 C C . GLY A 1 138 ? 21.589 1.807 -5.821 1.00 69.81 138 GLY A C 1
ATOM 1023 O O . GLY A 1 138 ? 22.347 2.262 -6.674 1.00 69.81 138 GLY A O 1
ATOM 1024 N N . PHE A 1 139 ? 21.148 0.547 -5.863 1.00 74.19 139 PHE A N 1
ATOM 1025 C CA . PHE A 1 139 ? 21.532 -0.390 -6.920 1.00 74.19 139 PHE A CA 1
ATOM 1026 C C . PHE A 1 139 ? 21.076 0.094 -8.303 1.00 74.19 139 PHE A C 1
ATOM 1028 O O . PHE A 1 139 ? 21.856 0.067 -9.254 1.00 74.19 139 PHE A O 1
ATOM 1035 N N . PHE A 1 140 ? 19.851 0.625 -8.397 1.00 72.75 140 PHE A N 1
ATOM 1036 C CA . PHE A 1 140 ? 19.324 1.190 -9.639 1.00 72.75 140 PHE A CA 1
ATOM 1037 C C . PHE A 1 140 ? 20.158 2.384 -10.124 1.00 72.75 140 PHE A C 1
ATOM 1039 O O . PHE A 1 140 ? 20.504 2.455 -11.300 1.00 72.75 140 PHE A O 1
ATOM 1046 N N . MET A 1 141 ? 20.547 3.286 -9.218 1.00 74.69 141 MET A N 1
ATOM 1047 C CA . MET A 1 141 ? 21.391 4.440 -9.547 1.00 74.69 141 MET A CA 1
ATOM 1048 C C . MET A 1 141 ? 22.791 4.028 -10.007 1.00 74.69 141 MET A C 1
ATOM 1050 O O . MET A 1 141 ? 23.285 4.570 -10.993 1.00 74.69 141 MET A O 1
ATOM 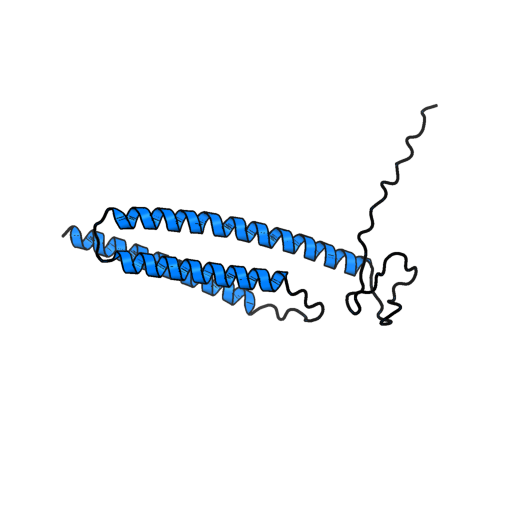1054 N N . VAL A 1 142 ? 23.415 3.040 -9.353 1.00 73.56 142 VAL A N 1
ATOM 1055 C CA . VAL A 1 142 ? 24.728 2.513 -9.769 1.00 73.56 142 VAL A CA 1
ATOM 1056 C C . VAL A 1 142 ? 24.652 1.907 -11.167 1.00 73.56 142 VAL A C 1
ATOM 1058 O O . VAL A 1 142 ? 25.529 2.158 -11.989 1.00 73.56 142 VAL A O 1
ATOM 1061 N N . GLN A 1 143 ? 23.595 1.154 -11.463 1.00 76.88 143 GLN A N 1
ATOM 1062 C CA . GLN A 1 143 ? 23.413 0.511 -12.762 1.00 76.88 143 GLN A CA 1
ATOM 1063 C C . GLN A 1 143 ? 23.148 1.526 -13.886 1.00 76.88 143 GLN A C 1
ATOM 1065 O O . GLN A 1 143 ? 23.660 1.384 -14.997 1.00 76.88 143 GLN A O 1
ATOM 1070 N N . LEU A 1 144 ? 22.405 2.592 -13.582 1.00 79.19 144 LEU A N 1
ATOM 1071 C CA . LEU A 1 144 ? 22.186 3.712 -14.496 1.00 79.19 144 LEU A CA 1
ATOM 1072 C C . LEU A 1 144 ? 23.508 4.441 -14.778 1.00 79.19 144 LEU A C 1
ATOM 1074 O O . LEU A 1 144 ? 23.832 4.725 -15.930 1.00 79.19 144 LEU A O 1
ATOM 1078 N N . PHE A 1 145 ? 24.318 4.664 -13.740 1.00 75.44 145 PHE A N 1
ATOM 1079 C CA . PHE A 1 145 ? 25.612 5.331 -13.860 1.00 75.44 145 PHE A CA 1
ATOM 1080 C C . PHE A 1 145 ? 26.616 4.513 -14.681 1.00 75.44 145 PHE A C 1
ATOM 1082 O O . PHE A 1 145 ? 27.243 5.048 -15.595 1.00 75.44 145 PHE A O 1
ATOM 1089 N N . THR A 1 146 ? 26.747 3.210 -14.417 1.00 73.94 146 THR A N 1
ATOM 1090 C CA . THR A 1 146 ? 27.655 2.340 -15.183 1.00 73.94 146 THR A CA 1
ATOM 1091 C C . THR A 1 146 ? 27.232 2.221 -16.643 1.00 73.94 146 THR A C 1
ATOM 1093 O O . THR A 1 146 ? 28.092 2.241 -17.523 1.00 73.94 146 THR A O 1
ATOM 1096 N N . SER A 1 147 ? 25.925 2.190 -16.922 1.00 79.00 147 SER A N 1
ATOM 1097 C CA . SER A 1 147 ? 25.411 2.205 -18.293 1.00 79.00 147 SER A CA 1
ATOM 1098 C C . SER A 1 147 ? 25.770 3.499 -19.030 1.00 79.00 147 SER A C 1
ATOM 1100 O O . SER A 1 147 ? 26.214 3.445 -20.175 1.00 79.00 147 SER A O 1
ATOM 1102 N N . VAL A 1 148 ? 25.610 4.662 -18.390 1.00 80.69 148 VAL A N 1
ATOM 1103 C CA . VAL A 1 148 ? 25.940 5.961 -19.002 1.00 80.69 148 VAL A CA 1
ATOM 1104 C C . VAL A 1 148 ? 27.443 6.084 -19.250 1.00 80.69 148 VAL A C 1
ATOM 1106 O O . VAL A 1 148 ? 27.853 6.454 -20.351 1.00 80.69 148 VAL A O 1
ATOM 1109 N N . VAL A 1 149 ? 28.274 5.726 -18.266 1.00 80.31 149 VAL A N 1
ATOM 1110 C CA . VAL A 1 149 ? 29.740 5.766 -18.399 1.00 80.31 149 VAL A CA 1
ATOM 1111 C C . VAL A 1 149 ? 30.216 4.831 -19.515 1.00 80.31 149 VAL A C 1
ATOM 1113 O O . VAL A 1 149 ? 31.065 5.223 -20.316 1.00 80.31 149 VAL A O 1
ATOM 1116 N N . GLY A 1 150 ? 29.631 3.634 -19.628 1.00 77.38 150 GLY A N 1
ATOM 1117 C CA . GLY A 1 150 ? 29.928 2.697 -20.714 1.00 77.38 150 GLY A CA 1
ATOM 1118 C C . GLY A 1 150 ? 29.615 3.271 -22.100 1.00 77.38 150 GLY A C 1
ATOM 1119 O O . GLY A 1 150 ? 30.439 3.166 -23.012 1.00 77.38 150 GLY A O 1
ATOM 1120 N N . CYS A 1 151 ? 28.471 3.946 -22.250 1.00 75.38 151 CYS A N 1
ATOM 1121 C CA . CYS A 1 151 ? 28.101 4.621 -23.497 1.00 75.38 151 CYS A CA 1
ATOM 1122 C C . CYS A 1 151 ? 29.088 5.739 -23.872 1.00 75.38 151 CYS A C 1
ATOM 1124 O O . CYS A 1 151 ? 29.516 5.819 -25.024 1.00 75.38 151 CYS A O 1
ATOM 1126 N N . VAL A 1 152 ? 29.488 6.578 -22.910 1.00 78.44 152 VAL A N 1
ATOM 1127 C CA . VAL A 1 152 ? 30.445 7.677 -23.143 1.00 78.44 152 VAL A CA 1
ATOM 1128 C C . VAL A 1 152 ? 31.831 7.143 -23.523 1.00 78.44 152 VAL A C 1
ATOM 1130 O O . VAL A 1 152 ? 32.474 7.671 -24.434 1.00 78.44 152 VAL A O 1
ATOM 1133 N N . ALA A 1 153 ? 32.287 6.065 -22.881 1.00 78.75 153 ALA A N 1
ATOM 1134 C CA . ALA A 1 153 ? 33.561 5.430 -23.210 1.00 78.75 153 ALA A CA 1
ATOM 1135 C C . ALA A 1 153 ? 33.565 4.849 -24.637 1.00 78.75 153 ALA A C 1
ATOM 1137 O O . ALA A 1 153 ? 34.525 5.042 -25.380 1.00 78.75 153 ALA A O 1
ATOM 1138 N N . CYS A 1 154 ? 32.474 4.207 -25.067 1.00 74.12 154 CYS A N 1
ATOM 1139 C CA . CYS A 1 154 ? 32.365 3.692 -26.437 1.00 74.12 154 CYS A CA 1
ATOM 1140 C C . CYS A 1 154 ? 32.323 4.818 -27.482 1.00 74.12 154 CYS A C 1
ATOM 1142 O O . CYS A 1 154 ? 32.967 4.720 -28.528 1.00 74.12 154 CYS A O 1
ATOM 1144 N N . ALA A 1 155 ? 31.597 5.902 -27.192 1.00 74.81 155 ALA A N 1
ATOM 1145 C CA . ALA A 1 155 ? 31.501 7.052 -28.088 1.00 74.81 155 ALA A CA 1
ATOM 1146 C C . ALA A 1 155 ? 32.855 7.754 -28.272 1.00 74.81 155 ALA A C 1
ATOM 1148 O O . ALA A 1 155 ? 33.220 8.111 -29.389 1.00 74.81 155 ALA A O 1
ATOM 1149 N N . THR A 1 156 ? 33.625 7.908 -27.191 1.00 80.62 156 THR A N 1
ATOM 1150 C CA . THR A 1 156 ? 34.963 8.517 -27.253 1.00 80.62 156 THR A CA 1
ATOM 1151 C C . THR A 1 156 ? 35.987 7.618 -27.948 1.00 80.62 156 THR A C 1
ATOM 1153 O O . THR A 1 156 ? 36.854 8.135 -28.649 1.00 80.62 156 THR A O 1
ATOM 1156 N N . ALA A 1 157 ? 35.867 6.291 -27.831 1.00 80.69 157 ALA A N 1
ATOM 1157 C CA . ALA A 1 157 ? 36.724 5.344 -28.544 1.00 80.69 157 ALA A CA 1
ATOM 1158 C C . ALA A 1 157 ? 36.494 5.337 -30.066 1.00 80.69 157 ALA A C 1
ATOM 1160 O O . ALA A 1 157 ? 37.453 5.172 -30.806 1.00 80.69 157 ALA A O 1
ATOM 1161 N N . SER A 1 158 ? 35.259 5.555 -30.539 1.00 84.44 158 SER A N 1
ATOM 1162 C CA . SER A 1 158 ? 34.964 5.639 -31.985 1.00 84.44 158 SER A CA 1
ATOM 1163 C C . SER A 1 158 ? 35.451 6.932 -32.646 1.00 84.44 158 SER A C 1
ATOM 1165 O O . SER A 1 158 ? 35.471 7.017 -33.869 1.00 84.44 158 SER A O 1
ATOM 1167 N N . TYR A 1 159 ? 35.789 7.954 -31.858 1.00 83.06 159 TYR A N 1
ATOM 1168 C CA . TYR A 1 159 ? 36.234 9.255 -32.368 1.00 83.06 159 TYR A CA 1
ATOM 1169 C C . TYR A 1 159 ? 37.757 9.352 -32.554 1.00 83.06 159 TYR A C 1
ATOM 1171 O O . TYR A 1 159 ? 38.246 10.394 -32.993 1.00 83.06 159 TYR A O 1
ATOM 1179 N N . ARG A 1 160 ? 38.502 8.306 -32.180 1.00 74.50 160 ARG A N 1
ATOM 1180 C CA . ARG A 1 160 ? 39.949 8.179 -32.394 1.00 74.50 160 ARG A CA 1
ATOM 1181 C C . ARG A 1 160 ? 40.231 7.253 -33.563 1.00 74.50 160 ARG A C 1
ATOM 1183 O O . ARG A 1 160 ? 41.190 7.569 -34.295 1.00 74.50 160 ARG A O 1
#

Radius of gyration: 26.74 Å; chains: 1; bounding box: 79×50×63 Å

pLDDT: mean 74.79, std 12.81, range [47.59, 97.31]

Secondary structure (DSSP, 8-state):
-PPP----------PPPB-TTT--B-TT-SSSB-TTT--B--HHHHHHHHHHHHHHHHHHHHHHHHHHHHHHHHHHHHHHHHHTT--TTHHHHHHHHHHHHHHHHHHHHHHHHHHH---TT-----SHHHHHHHHHHHHHHHHHHHHHHHHHHHHHHTT-

Foldseek 3Di:
DDDDPDPPPPPPPPDFQADLPPRHTPPPDPAQADPVPRDGHDPVVSVVVVVVLVVLVVVLVVVCVVPPPVLVVVLVVLLVVLPPPPDPCSVVSVVVNVVVVVVVVVVNVVSVVVSVDPPVDDDDPPDVPVVVVVVVVVVVVVVVVVVVVVVVVVVVVVVD